Protein AF-A0A1G9ANX4-F1 (afdb_monomer_lite)

InterPro domains:
  IPR049971 CLC_0170-like [NF042414] (8-54)
  IPR049971 CLC_0170-like [PF28179] (7-58)

Structure (mmCIF, N/CA/C/O backbone):
data_AF-A0A1G9ANX4-F1
#
_entry.id   AF-A0A1G9ANX4-F1
#
loop_
_atom_site.group_PDB
_atom_site.id
_atom_site.type_symbol
_atom_site.label_atom_id
_atom_site.label_alt_id
_atom_site.label_comp_id
_atom_site.label_asym_id
_atom_site.label_entity_id
_atom_site.label_seq_id
_atom_site.pdbx_PDB_ins_code
_atom_site.Cartn_x
_atom_site.Cartn_y
_atom_site.Cartn_z
_atom_site.occupancy
_atom_site.B_iso_or_equiv
_atom_site.auth_seq_id
_atom_site.auth_comp_id
_atom_site.auth_asym_id
_atom_site.auth_atom_id
_atom_site.pdbx_PDB_model_num
ATOM 1 N N . MET A 1 1 ? 9.247 -13.166 -17.875 1.00 63.81 1 MET A N 1
ATOM 2 C CA . MET A 1 1 ? 9.442 -12.694 -16.481 1.00 63.81 1 MET A CA 1
ATOM 3 C C . MET A 1 1 ? 8.619 -11.443 -16.162 1.00 63.81 1 MET A C 1
ATOM 5 O O . MET A 1 1 ? 7.977 -11.427 -15.124 1.00 63.81 1 MET A O 1
ATOM 9 N N . ILE A 1 2 ? 8.528 -10.464 -17.071 1.00 71.81 2 ILE A N 1
ATOM 10 C CA . ILE A 1 2 ? 7.722 -9.230 -16.915 1.00 71.81 2 ILE A CA 1
ATOM 11 C C . ILE A 1 2 ? 6.243 -9.494 -16.564 1.00 71.81 2 ILE A C 1
ATOM 13 O O . ILE A 1 2 ? 5.719 -8.889 -15.637 1.00 71.81 2 ILE A O 1
ATOM 17 N N . ARG A 1 3 ? 5.581 -10.465 -17.220 1.00 73.25 3 ARG A N 1
ATOM 18 C CA . ARG A 1 3 ? 4.196 -10.863 -16.876 1.00 73.25 3 ARG A CA 1
ATOM 19 C C . ARG A 1 3 ? 4.039 -11.344 -15.428 1.00 73.25 3 ARG A C 1
ATOM 21 O O . ARG A 1 3 ? 3.018 -11.082 -14.811 1.00 73.25 3 ARG A O 1
ATOM 28 N N . LEU A 1 4 ? 5.044 -12.036 -14.896 1.00 75.25 4 LEU A N 1
ATOM 29 C CA . LEU A 1 4 ? 5.027 -12.571 -13.534 1.00 75.25 4 LEU A CA 1
ATOM 30 C C . LEU A 1 4 ? 5.141 -11.434 -12.507 1.00 75.25 4 LEU A C 1
ATOM 32 O O . LEU A 1 4 ? 4.383 -11.427 -11.543 1.00 75.25 4 LEU A O 1
ATOM 36 N N . LEU A 1 5 ? 6.000 -10.439 -12.775 1.00 74.25 5 LEU A N 1
ATOM 37 C CA . LEU A 1 5 ? 6.093 -9.208 -11.978 1.00 74.25 5 LEU A CA 1
ATOM 38 C C . LEU A 1 5 ? 4.801 -8.378 -12.019 1.00 74.25 5 LEU A C 1
ATOM 40 O O . LEU A 1 5 ? 4.380 -7.840 -11.000 1.00 74.25 5 LEU A O 1
ATOM 44 N N . ALA A 1 6 ? 4.159 -8.275 -13.184 1.00 74.69 6 ALA A N 1
ATOM 45 C CA . ALA A 1 6 ? 2.891 -7.559 -13.310 1.00 74.69 6 ALA A CA 1
ATOM 46 C C . ALA A 1 6 ? 1.773 -8.240 -12.498 1.00 74.69 6 ALA A C 1
ATOM 48 O O . ALA A 1 6 ? 1.015 -7.569 -11.798 1.00 74.69 6 ALA A O 1
ATOM 49 N N . CYS A 1 7 ? 1.700 -9.576 -12.541 1.00 79.50 7 CYS A N 1
ATOM 50 C CA . CYS A 1 7 ? 0.737 -10.342 -11.751 1.00 79.50 7 CYS A CA 1
ATOM 51 C C . CYS A 1 7 ? 0.981 -10.201 -10.243 1.00 79.50 7 CYS A C 1
ATOM 53 O O . CYS A 1 7 ? 0.029 -9.983 -9.495 1.00 79.50 7 CYS A O 1
ATOM 55 N N . THR A 1 8 ? 2.232 -10.286 -9.779 1.00 79.31 8 THR A N 1
ATOM 56 C 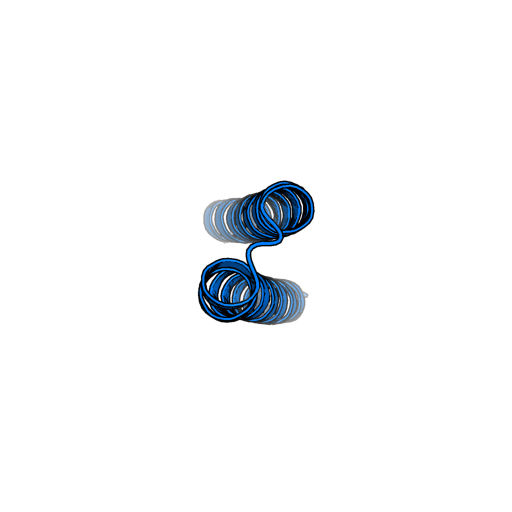CA . THR A 1 8 ? 2.538 -10.115 -8.349 1.00 79.31 8 T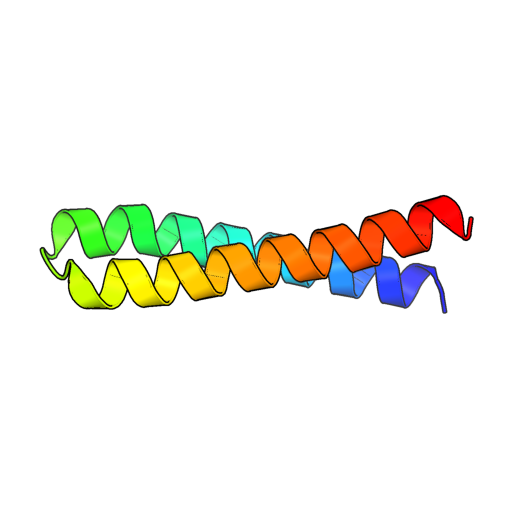HR A CA 1
ATOM 57 C C . THR A 1 8 ? 2.239 -8.696 -7.876 1.00 79.31 8 THR A C 1
ATOM 59 O O . THR A 1 8 ? 1.683 -8.537 -6.792 1.00 79.31 8 THR A O 1
ATOM 62 N N . ALA A 1 9 ? 2.507 -7.675 -8.697 1.00 78.81 9 ALA A N 1
ATOM 63 C CA . ALA A 1 9 ? 2.167 -6.289 -8.380 1.00 78.81 9 ALA A CA 1
ATOM 64 C C . ALA A 1 9 ? 0.647 -6.047 -8.306 1.00 78.81 9 ALA A C 1
ATOM 66 O O . ALA A 1 9 ? 0.182 -5.364 -7.395 1.00 78.81 9 ALA A O 1
ATOM 67 N N . MET A 1 10 ? -0.140 -6.655 -9.203 1.00 79.00 10 MET A N 1
ATOM 68 C CA . MET A 1 10 ? -1.611 -6.624 -9.153 1.00 79.00 10 MET A CA 1
ATOM 69 C C . MET A 1 10 ? -2.163 -7.264 -7.872 1.00 79.00 10 MET A C 1
ATOM 71 O O . MET A 1 10 ? -3.027 -6.684 -7.217 1.00 79.00 10 MET A O 1
ATOM 75 N N . VAL A 1 11 ? -1.647 -8.434 -7.480 1.00 83.94 11 VAL A N 1
ATOM 76 C CA . VAL A 1 11 ? -2.064 -9.120 -6.242 1.00 83.94 11 VAL A CA 1
ATOM 77 C C . VAL A 1 11 ? -1.688 -8.300 -5.004 1.00 83.94 11 VAL A C 1
ATOM 79 O O . VAL A 1 11 ? -2.479 -8.208 -4.063 1.00 83.94 11 VAL A O 1
ATOM 82 N N . LEU A 1 12 ? -0.520 -7.652 -5.018 1.00 79.62 12 LEU A N 1
ATOM 83 C CA . LEU A 1 12 ? -0.071 -6.737 -3.964 1.00 79.62 12 LEU A CA 1
ATOM 84 C C . LEU A 1 12 ? -0.984 -5.514 -3.836 1.00 79.62 12 LEU A C 1
ATOM 86 O O . LEU A 1 12 ? -1.393 -5.181 -2.726 1.00 79.62 12 LEU A O 1
ATOM 90 N N . LEU A 1 13 ? -1.353 -4.883 -4.956 1.00 80.12 13 LEU A N 1
ATOM 91 C CA . LEU A 1 13 ? -2.312 -3.774 -4.963 1.00 80.12 13 LEU A CA 1
ATOM 92 C C . LEU A 1 13 ? -3.675 -4.201 -4.425 1.00 80.12 13 LEU A C 1
ATOM 94 O O . LEU A 1 13 ? -4.253 -3.503 -3.595 1.0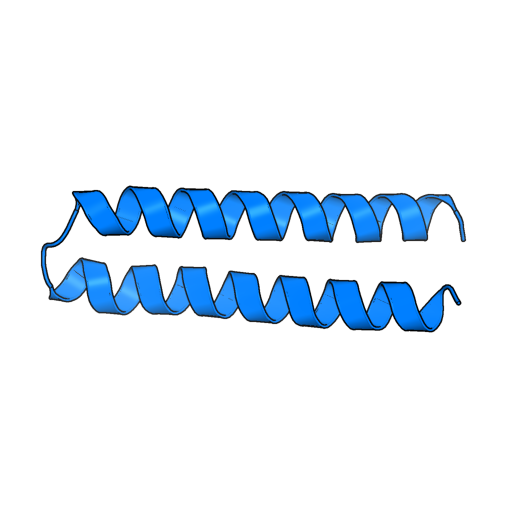0 80.12 13 LEU A O 1
ATOM 98 N N . PHE A 1 14 ? -4.179 -5.350 -4.868 1.00 82.44 14 PHE A N 1
ATOM 99 C CA . PHE A 1 14 ? -5.468 -5.863 -4.419 1.00 82.44 14 PHE A CA 1
ATOM 100 C C . PHE A 1 14 ? -5.469 -6.147 -2.912 1.00 82.44 14 PHE A C 1
ATOM 102 O O . PHE A 1 14 ? -6.374 -5.724 -2.196 1.00 82.44 14 PHE A O 1
ATOM 109 N N . SER A 1 15 ? -4.407 -6.778 -2.410 1.00 81.00 15 SER A N 1
ATOM 110 C CA . SER A 1 15 ? -4.233 -7.055 -0.981 1.00 81.00 15 SER A CA 1
ATOM 111 C C . SER A 1 15 ? -4.133 -5.767 -0.160 1.00 81.00 15 SER A C 1
ATOM 113 O O . SER A 1 15 ? -4.759 -5.660 0.892 1.00 81.00 15 SER A O 1
ATOM 115 N N . ALA A 1 16 ? -3.407 -4.762 -0.658 1.00 78.81 16 ALA A N 1
ATOM 116 C CA . ALA A 1 16 ? -3.281 -3.464 -0.002 1.00 78.81 16 ALA A CA 1
ATOM 117 C C . ALA A 1 16 ? -4.619 -2.708 0.054 1.00 78.81 16 ALA A C 1
ATOM 119 O O . ALA A 1 16 ? -4.944 -2.113 1.079 1.00 78.81 16 ALA A O 1
ATOM 120 N N . LEU A 1 17 ? -5.423 -2.767 -1.014 1.00 78.75 17 LEU A N 1
ATOM 121 C CA . LEU A 1 17 ? -6.764 -2.175 -1.053 1.00 78.75 17 LEU A CA 1
ATOM 122 C C . LEU A 1 17 ? -7.729 -2.867 -0.088 1.00 78.75 17 LEU A C 1
ATOM 124 O O . LEU A 1 17 ? -8.511 -2.186 0.576 1.00 78.75 17 LEU A O 1
ATOM 128 N N . ILE A 1 18 ? -7.660 -4.197 0.016 1.00 82.50 18 ILE A N 1
ATOM 129 C CA . ILE A 1 18 ? -8.444 -4.955 0.997 1.00 82.50 18 ILE A CA 1
ATOM 130 C C . ILE A 1 18 ? -8.044 -4.550 2.411 1.00 82.50 18 ILE A C 1
ATOM 132 O O . ILE A 1 18 ? -8.932 -4.247 3.201 1.00 82.50 18 ILE A O 1
ATOM 136 N N . LEU A 1 19 ? -6.743 -4.478 2.715 1.00 78.06 19 LEU A N 1
ATOM 137 C CA . LEU A 1 19 ? -6.264 -4.024 4.023 1.00 78.06 19 LEU A CA 1
ATOM 138 C C . LEU A 1 19 ? -6.834 -2.639 4.354 1.00 78.06 19 LEU A C 1
ATOM 140 O O . LEU A 1 19 ? -7.487 -2.469 5.375 1.00 78.06 19 LEU A O 1
ATOM 144 N N . LEU A 1 20 ? -6.707 -1.683 3.428 1.00 75.88 20 LEU A N 1
ATOM 145 C CA . LEU A 1 20 ? -7.191 -0.314 3.618 1.00 75.88 20 LEU A CA 1
ATOM 146 C C . LEU A 1 20 ? -8.723 -0.235 3.779 1.00 75.88 20 LEU A C 1
ATOM 148 O O . LEU A 1 20 ? -9.237 0.628 4.493 1.00 75.88 20 LEU A O 1
ATOM 152 N N . SER A 1 21 ? -9.462 -1.104 3.083 1.00 77.69 21 SER A N 1
ATOM 153 C CA . SER A 1 21 ? -10.925 -1.206 3.151 1.00 77.69 21 SER A CA 1
ATOM 154 C C . SER A 1 21 ? -11.388 -1.789 4.483 1.00 77.69 21 SER A C 1
ATOM 156 O O . SER A 1 21 ? -12.261 -1.211 5.138 1.00 77.69 21 SER A O 1
ATOM 158 N N . VAL A 1 22 ? -10.779 -2.902 4.892 1.00 74.31 22 VAL A N 1
ATOM 159 C CA . VAL A 1 22 ? -11.026 -3.573 6.169 1.00 74.31 22 VAL A CA 1
ATOM 160 C C . VAL A 1 22 ? -10.683 -2.629 7.315 1.00 74.31 22 VAL A C 1
ATOM 162 O O . VAL A 1 22 ? -11.511 -2.442 8.207 1.00 74.31 22 VAL A O 1
ATOM 165 N N . ASP A 1 23 ? -9.553 -1.927 7.229 1.00 69.81 23 ASP A N 1
ATOM 166 C CA . ASP A 1 23 ? -9.147 -0.930 8.214 1.00 69.81 23 ASP A CA 1
ATOM 167 C C . ASP A 1 23 ? -10.192 0.171 8.372 1.00 69.81 23 ASP A C 1
ATOM 169 O O . ASP A 1 23 ? -10.570 0.541 9.485 1.00 69.81 23 ASP A O 1
ATOM 173 N N . ARG A 1 24 ? -10.708 0.691 7.254 1.00 65.94 24 ARG A N 1
ATOM 174 C CA . ARG A 1 24 ? -11.714 1.760 7.275 1.00 65.94 24 ARG A CA 1
ATOM 175 C C . ARG A 1 24 ? -13.038 1.323 7.883 1.00 65.94 24 ARG A C 1
ATOM 177 O O . ARG A 1 24 ? -13.690 2.155 8.509 1.00 65.94 24 ARG A O 1
ATOM 184 N N . ASN A 1 25 ? -13.450 0.075 7.680 1.00 71.31 25 ASN A N 1
ATOM 185 C CA . ASN A 1 25 ? -14.750 -0.412 8.141 1.00 71.31 25 ASN A CA 1
ATOM 186 C C . ASN A 1 25 ? -14.700 -0.941 9.579 1.00 71.31 25 ASN A C 1
ATOM 188 O O . ASN A 1 25 ? -15.564 -0.607 10.392 1.00 71.31 25 ASN A O 1
ATOM 192 N N . ILE A 1 26 ? -13.671 -1.719 9.918 1.00 69.06 26 ILE A N 1
ATOM 193 C CA . ILE A 1 26 ? -13.542 -2.359 11.231 1.00 69.06 26 ILE A CA 1
ATOM 194 C C . ILE A 1 26 ? -13.021 -1.370 12.271 1.00 69.06 26 ILE A C 1
ATOM 196 O O . ILE A 1 26 ? -13.606 -1.251 13.347 1.00 69.06 26 ILE A O 1
ATOM 200 N N . TYR A 1 27 ? -11.981 -0.584 11.979 1.00 65.31 27 TYR A N 1
ATOM 201 C CA . TYR A 1 27 ? -11.447 0.326 12.999 1.00 65.31 27 TYR A CA 1
ATOM 202 C C . TYR A 1 27 ? -12.353 1.526 13.269 1.00 65.31 27 TYR A C 1
ATOM 204 O O . TYR A 1 27 ? -12.384 2.027 14.394 1.00 65.31 27 TYR A O 1
ATOM 212 N N . ARG A 1 28 ? -13.137 1.963 12.274 1.00 63.91 28 ARG A N 1
ATOM 213 C CA . ARG A 1 28 ? -14.136 3.025 12.460 1.00 63.91 28 ARG A CA 1
ATOM 214 C C . ARG A 1 28 ? -15.274 2.593 13.383 1.00 63.91 28 ARG A C 1
ATOM 216 O O . ARG A 1 28 ? -15.792 3.429 14.115 1.00 63.91 28 ARG A O 1
ATOM 223 N N . THR A 1 29 ? -15.656 1.320 13.349 1.00 68.00 29 THR A N 1
ATOM 224 C CA . THR A 1 29 ? -16.720 0.768 14.202 1.00 68.00 29 THR A CA 1
ATOM 225 C C . THR A 1 29 ? -16.204 0.347 15.576 1.00 68.00 29 THR A C 1
ATOM 227 O O . THR A 1 29 ? -16.917 0.490 16.562 1.00 68.00 29 THR A O 1
ATOM 230 N N . SER A 1 30 ? -14.948 -0.096 15.661 1.00 66.94 30 SER A N 1
ATOM 231 C CA . SER A 1 30 ? -14.369 -0.645 16.893 1.00 66.94 30 SER A CA 1
ATOM 232 C C . SER A 1 30 ? -13.762 0.413 17.826 1.00 66.94 30 SER A C 1
ATOM 234 O O . SER A 1 30 ? -13.566 0.135 19.003 1.00 66.94 30 SER A O 1
ATOM 236 N N . GLY A 1 31 ? -13.454 1.625 17.342 1.00 67.06 31 GLY A N 1
ATOM 237 C CA . GLY A 1 31 ? -12.874 2.710 18.157 1.00 67.06 31 GLY A CA 1
ATOM 238 C C . GLY A 1 31 ? -11.363 2.588 18.413 1.00 67.06 31 GLY A C 1
ATOM 239 O O . GLY A 1 31 ? -10.796 3.335 19.210 1.00 67.06 31 GLY A O 1
ATOM 240 N N . TRP A 1 32 ? -10.680 1.667 17.729 1.00 66.88 32 TRP A N 1
ATOM 241 C CA . TRP A 1 32 ? -9.257 1.371 17.929 1.00 66.88 32 TRP A CA 1
ATOM 242 C C . TRP A 1 32 ? -8.388 2.248 17.014 1.00 66.88 32 TRP A C 1
ATOM 244 O O . TRP A 1 32 ? -7.842 1.819 15.999 1.00 66.88 32 TRP A O 1
ATOM 254 N N . VAL A 1 33 ? -8.268 3.526 17.387 1.00 67.94 33 VAL A N 1
ATOM 255 C CA . VAL A 1 33 ? -7.604 4.582 16.591 1.00 67.94 33 VAL A CA 1
ATOM 256 C C . VAL A 1 33 ? -6.102 4.334 16.389 1.00 67.94 33 VAL A C 1
ATOM 258 O O . VAL A 1 33 ? -5.528 4.753 15.384 1.00 67.94 33 VAL A O 1
ATOM 261 N N . ARG A 1 34 ? -5.437 3.665 17.341 1.00 70.69 34 ARG A N 1
ATOM 262 C CA . ARG A 1 34 ? -3.986 3.420 17.273 1.00 70.69 34 ARG A CA 1
ATOM 263 C C . ARG A 1 34 ? -3.641 2.360 16.232 1.00 70.69 34 ARG A C 1
ATOM 265 O O . ARG A 1 34 ? -2.740 2.580 15.432 1.00 70.69 34 ARG A O 1
ATOM 272 N N . GLU A 1 35 ? -4.378 1.256 16.217 1.00 71.44 35 GLU A N 1
ATOM 273 C CA . GLU A 1 35 ? -4.168 0.173 15.254 1.00 71.44 35 GLU A CA 1
ATOM 274 C C . GLU A 1 35 ? -4.570 0.578 13.837 1.00 71.44 35 GLU A C 1
ATOM 276 O O . GLU A 1 35 ? -3.852 0.253 12.895 1.00 71.44 35 GLU A O 1
ATOM 281 N N . SER A 1 36 ? -5.607 1.415 13.689 1.00 68.38 36 SER A N 1
ATOM 282 C CA . SER A 1 36 ? -5.987 1.949 12.375 1.00 68.38 36 SER A CA 1
ATOM 283 C C . SER A 1 36 ? -4.886 2.788 11.727 1.00 68.38 36 SER A C 1
ATOM 285 O O . SER A 1 36 ? -4.705 2.727 10.514 1.00 68.38 36 SER A O 1
ATOM 287 N N . LYS A 1 37 ? -4.098 3.536 12.517 1.00 71.56 37 LYS A N 1
ATOM 288 C CA . LYS A 1 37 ? -2.934 4.267 11.994 1.00 71.56 37 LYS A CA 1
ATOM 289 C C . LYS A 1 37 ? -1.843 3.323 11.499 1.00 71.56 37 LYS A C 1
ATOM 291 O O . LYS A 1 37 ? -1.282 3.582 10.441 1.00 71.56 37 LYS A O 1
ATOM 296 N N . TYR A 1 38 ? -1.537 2.256 12.236 1.00 73.25 38 TYR A N 1
ATOM 297 C CA . TYR A 1 38 ? -0.512 1.294 11.818 1.00 73.25 38 TYR A CA 1
ATOM 298 C C . TYR A 1 38 ? -0.922 0.543 10.555 1.00 73.25 38 TYR A C 1
ATOM 300 O O . TYR A 1 38 ? -0.126 0.434 9.624 1.00 73.25 38 TYR A O 1
ATOM 308 N N . ALA A 1 39 ? -2.166 0.080 10.505 1.00 73.31 39 ALA A N 1
ATOM 309 C CA . ALA A 1 39 ? -2.684 -0.662 9.371 1.00 73.31 39 ALA A CA 1
ATOM 310 C C . ALA A 1 39 ? -2.831 0.234 8.124 1.00 73.31 39 ALA A C 1
ATOM 312 O O . ALA A 1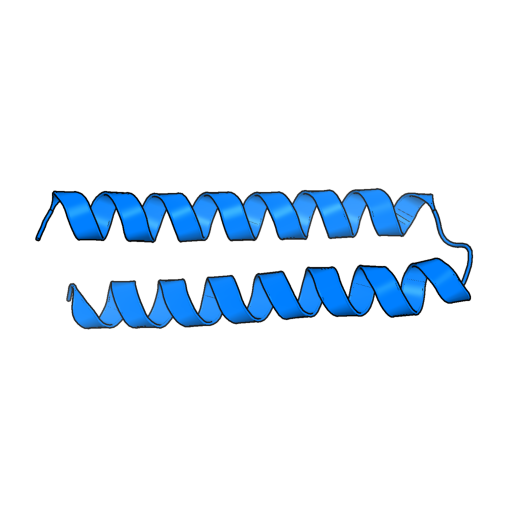 39 ? -2.370 -0.138 7.045 1.00 73.31 39 ALA A O 1
ATOM 313 N N . ALA A 1 40 ? -3.260 1.493 8.293 1.00 75.62 40 ALA A N 1
ATOM 314 C CA . ALA A 1 40 ? -3.231 2.483 7.219 1.00 75.62 40 ALA A CA 1
ATOM 315 C C . ALA A 1 40 ? -1.805 2.740 6.707 1.00 75.62 40 ALA A C 1
ATOM 317 O O . ALA A 1 40 ? -1.587 2.724 5.500 1.00 75.62 40 ALA A O 1
ATOM 318 N N . VAL A 1 41 ? -0.821 2.956 7.590 1.00 80.00 41 VAL A N 1
ATOM 319 C CA . VAL A 1 41 ? 0.582 3.176 7.184 1.00 80.00 41 VAL A CA 1
ATOM 320 C C . VAL A 1 41 ? 1.126 1.977 6.404 1.00 80.00 41 VAL A C 1
ATOM 322 O O . VAL A 1 41 ? 1.765 2.171 5.373 1.00 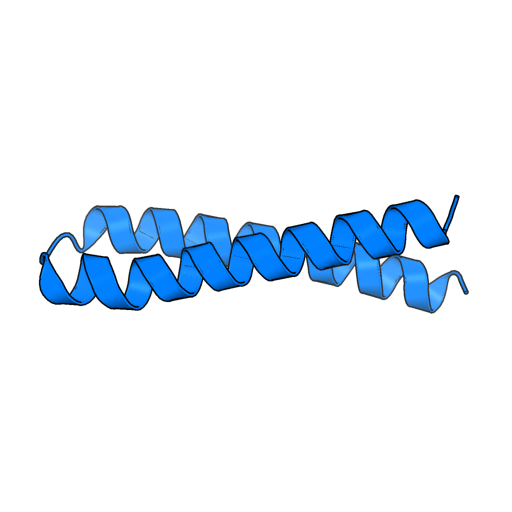80.00 41 VAL A O 1
ATOM 325 N N . LEU A 1 42 ? 0.829 0.751 6.842 1.00 78.00 42 LEU A N 1
ATOM 326 C CA . LEU A 1 42 ? 1.187 -0.475 6.122 1.00 78.00 42 LEU A CA 1
ATOM 327 C C . LEU A 1 42 ? 0.489 -0.565 4.759 1.00 78.00 42 LEU A C 1
ATOM 329 O O . LEU A 1 42 ? 1.147 -0.830 3.755 1.00 78.00 42 LEU A O 1
ATOM 333 N N . GLY A 1 43 ? -0.813 -0.280 4.693 1.00 77.06 43 GLY A N 1
ATOM 334 C CA . GLY A 1 43 ? -1.583 -0.270 3.450 1.00 77.06 43 GLY A CA 1
ATOM 335 C C . GLY A 1 43 ? -1.055 0.749 2.437 1.00 77.06 43 GLY A C 1
ATOM 336 O O . GLY A 1 43 ? -0.890 0.411 1.263 1.00 77.06 43 GLY A O 1
ATOM 337 N N . TRP A 1 44 ? -0.711 1.961 2.890 1.00 78.12 44 TRP A N 1
ATOM 338 C CA . TRP A 1 44 ? -0.084 3.013 2.077 1.00 78.12 44 TRP A CA 1
ATOM 339 C C . TRP A 1 44 ? 1.338 2.650 1.637 1.00 78.12 44 TRP A C 1
ATOM 341 O O . TRP A 1 44 ? 1.703 2.892 0.487 1.00 78.12 44 TRP A O 1
ATOM 351 N N . ALA A 1 45 ? 2.134 2.025 2.508 1.00 81.94 45 ALA A N 1
ATOM 352 C CA . ALA A 1 45 ? 3.465 1.541 2.151 1.00 81.94 45 ALA A CA 1
ATOM 353 C C .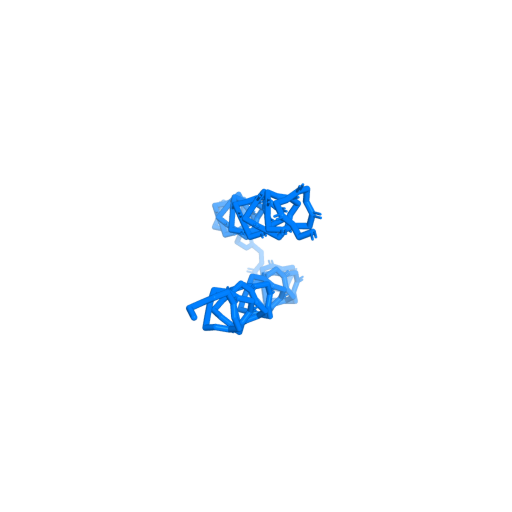 ALA A 1 45 ? 3.392 0.447 1.072 1.00 81.94 45 ALA A C 1
ATOM 355 O O . ALA A 1 45 ? 4.131 0.498 0.089 1.00 81.94 45 ALA A O 1
ATOM 356 N N . CYS A 1 46 ? 2.457 -0.499 1.202 1.00 77.69 46 CYS A N 1
ATOM 357 C CA . CYS A 1 46 ? 2.237 -1.553 0.212 1.00 77.69 46 CYS A CA 1
ATOM 358 C C . CYS A 1 46 ? 1.702 -1.009 -1.120 1.00 77.69 46 CYS A C 1
ATOM 360 O O . CYS A 1 46 ? 2.172 -1.437 -2.174 1.00 77.69 46 CYS A O 1
ATOM 362 N N . THR A 1 47 ? 0.771 -0.047 -1.106 1.00 79.88 47 THR A N 1
ATOM 363 C CA . THR A 1 47 ? 0.295 0.602 -2.346 1.00 79.88 47 THR A CA 1
ATOM 364 C C . THR A 1 47 ? 1.393 1.420 -3.016 1.00 79.88 47 THR A C 1
ATOM 366 O O . THR A 1 47 ? 1.541 1.340 -4.235 1.00 79.88 47 THR A O 1
ATOM 369 N N . GLY A 1 48 ? 2.202 2.151 -2.244 1.00 82.50 48 GLY A N 1
ATOM 370 C CA . GLY A 1 48 ? 3.354 2.892 -2.758 1.00 82.50 48 GLY A CA 1
ATOM 371 C C . GLY A 1 48 ? 4.393 1.975 -3.402 1.00 82.50 48 GLY A C 1
ATOM 372 O O . GLY A 1 48 ? 4.799 2.212 -4.538 1.00 82.50 48 GLY A O 1
ATOM 373 N N . ALA A 1 49 ? 4.770 0.886 -2.727 1.00 79.56 49 ALA A N 1
ATOM 374 C CA . ALA A 1 49 ? 5.717 -0.094 -3.257 1.00 79.56 49 ALA A CA 1
ATOM 375 C C . ALA A 1 49 ? 5.195 -0.772 -4.534 1.00 79.56 49 ALA A C 1
ATOM 377 O O . ALA A 1 49 ? 5.920 -0.874 -5.523 1.00 79.56 49 ALA A O 1
ATOM 378 N N . ALA A 1 50 ? 3.925 -1.187 -4.550 1.00 80.25 50 ALA A N 1
ATOM 379 C CA . ALA A 1 50 ? 3.320 -1.812 -5.723 1.00 80.25 50 ALA A CA 1
ATOM 380 C C . ALA A 1 50 ? 3.195 -0.833 -6.905 1.00 80.25 50 ALA A C 1
ATOM 382 O O . ALA A 1 50 ? 3.466 -1.208 -8.046 1.00 80.25 50 ALA A O 1
ATOM 383 N N . GLY A 1 51 ? 2.862 0.433 -6.633 1.00 79.50 51 GLY A N 1
ATOM 384 C CA . GLY A 1 51 ? 2.859 1.503 -7.629 1.00 79.50 51 GLY A CA 1
ATOM 385 C C . GLY A 1 51 ? 4.249 1.774 -8.205 1.00 79.50 51 GLY A C 1
ATOM 386 O O . GLY A 1 51 ? 4.382 1.927 -9.415 1.00 79.50 51 GLY A O 1
ATOM 387 N N . PHE A 1 52 ? 5.293 1.757 -7.373 1.00 83.94 52 PHE A N 1
ATOM 388 C CA . PHE A 1 52 ? 6.677 1.947 -7.818 1.00 83.94 52 PHE A CA 1
ATOM 389 C C . PHE A 1 52 ? 7.150 0.802 -8.721 1.00 83.94 52 PHE A C 1
ATOM 391 O O . PHE A 1 52 ? 7.776 1.040 -9.753 1.00 83.94 52 PHE A O 1
ATOM 398 N N . ILE A 1 53 ? 6.799 -0.440 -8.372 1.00 81.19 53 ILE A N 1
ATOM 399 C CA . ILE A 1 53 ? 7.091 -1.621 -9.193 1.00 81.19 53 ILE A CA 1
ATOM 400 C C . ILE A 1 53 ? 6.365 -1.528 -10.538 1.00 81.19 53 ILE A C 1
ATOM 402 O O . ILE A 1 53 ? 6.982 -1.771 -11.571 1.00 81.19 53 ILE A O 1
ATOM 406 N N . LEU A 1 54 ? 5.084 -1.140 -10.549 1.00 79.00 54 LEU A N 1
ATOM 407 C CA . LEU A 1 54 ? 4.318 -0.973 -11.788 1.00 79.00 54 LEU A CA 1
ATOM 408 C C . LEU A 1 54 ? 4.848 0.169 -12.654 1.00 79.00 54 LEU A C 1
ATOM 410 O O . LEU A 1 54 ? 4.995 -0.024 -13.854 1.00 79.00 54 LEU A O 1
ATOM 414 N N . ALA A 1 55 ? 5.174 1.323 -12.069 1.00 79.50 55 ALA A N 1
ATOM 415 C CA . ALA A 1 55 ? 5.749 2.455 -12.794 1.00 79.50 55 ALA A CA 1
ATOM 416 C C . ALA A 1 55 ? 7.121 2.108 -13.387 1.00 79.50 55 ALA A C 1
ATOM 418 O O . ALA A 1 55 ? 7.373 2.388 -14.556 1.00 79.50 55 ALA A O 1
ATOM 419 N N . GLY A 1 56 ? 7.978 1.430 -12.616 1.00 77.62 56 GLY A N 1
ATOM 420 C CA . GLY A 1 56 ? 9.258 0.921 -13.105 1.00 77.62 56 GLY A CA 1
ATOM 421 C C . GLY A 1 56 ? 9.084 -0.089 -14.239 1.00 77.62 56 GLY A C 1
ATOM 422 O O . GLY A 1 56 ? 9.801 -0.019 -15.230 1.00 77.62 56 GLY A O 1
ATOM 423 N N . LEU A 1 57 ? 8.091 -0.979 -14.140 1.00 75.19 57 LEU A N 1
ATOM 424 C CA . LEU A 1 57 ? 7.761 -1.926 -15.206 1.00 75.19 57 LEU A CA 1
ATOM 425 C C . LEU A 1 57 ? 7.259 -1.221 -16.476 1.00 75.19 57 LEU A C 1
ATOM 427 O O . LEU A 1 57 ? 7.558 -1.681 -17.569 1.00 75.19 57 LEU A O 1
ATOM 431 N N . LEU A 1 58 ? 6.505 -0.127 -16.329 1.00 75.25 58 LEU A N 1
ATOM 432 C CA . LEU A 1 58 ? 5.915 0.645 -17.428 1.00 75.25 58 LEU A CA 1
ATOM 433 C C . LEU A 1 58 ? 6.967 1.479 -18.170 1.00 75.25 58 LEU A C 1
ATOM 435 O O . LEU A 1 58 ? 6.893 1.596 -19.382 1.00 75.25 58 LEU A O 1
ATOM 439 N N . ILE A 1 59 ? 7.964 2.016 -17.458 1.00 79.44 59 ILE A N 1
ATOM 440 C CA . ILE A 1 59 ? 9.113 2.720 -18.058 1.00 79.44 59 ILE A CA 1
ATOM 441 C C . ILE A 1 59 ? 10.066 1.739 -18.759 1.00 79.44 59 ILE A C 1
ATOM 443 O O . ILE A 1 59 ? 10.754 2.112 -19.705 1.00 79.44 59 ILE A O 1
ATOM 447 N N . TYR A 1 60 ? 10.144 0.500 -18.267 1.00 68.56 60 TYR A N 1
ATOM 448 C CA . TYR A 1 60 ? 11.023 -0.533 -18.818 1.00 68.56 60 TYR A CA 1
ATOM 449 C C . TYR A 1 60 ? 10.445 -1.234 -20.063 1.00 68.56 60 TYR A C 1
ATOM 451 O O . TYR A 1 60 ? 11.184 -1.930 -20.758 1.00 68.56 60 TYR A O 1
ATOM 459 N N . LEU A 1 61 ? 9.138 -1.104 -20.310 1.00 59.69 61 LEU A N 1
ATOM 460 C CA . LEU A 1 61 ? 8.426 -1.703 -21.442 1.00 59.69 61 LEU A CA 1
ATOM 461 C C . LEU A 1 61 ? 8.441 -0.776 -22.664 1.00 59.69 61 LEU A C 1
ATOM 463 O O . LEU A 1 61 ? 8.585 -1.320 -23.781 1.00 59.69 61 LEU A O 1
#

Secondary structure (DSSP, 8-state):
-HHHHHHHHHHHHHHHHHHHHHIIIIIHHH--HHHHHHHHHHHHHHHHHHHHHHHHHHHH-

Organism: NCBI:txid1174501

Foldseek 3Di:
DLVVLLVVLVVLLVVLVVLLVCLVPVCVVPVVVPVSVVSPVVSVVSNVVSVVSVVVSVVVD

pLDDT: mean 75.13, std 5.72, range [59.69, 83.94]

Radius of gyration: 13.96 Å; chains: 1; bounding box: 28×17×40 Å

Sequence (61 aa):
MIRLLACTAMVLLFSALILLSVDRNIYRTSGWVRESKYAAVLGWACTGAAGFILAGLLIYL